Protein AF-A0A952KU11-F1 (afdb_monomer)

pLDDT: mean 85.4, std 16.6, range [37.94, 98.62]

Structure (mmCIF, N/CA/C/O backbone):
data_AF-A0A952KU11-F1
#
_entry.id   AF-A0A952KU11-F1
#
loop_
_atom_site.group_PDB
_atom_site.id
_atom_site.type_symbol
_atom_site.label_atom_id
_atom_site.label_alt_id
_atom_site.label_comp_id
_atom_site.label_asym_id
_atom_site.label_entity_id
_atom_site.label_seq_id
_atom_site.pdbx_PDB_ins_code
_atom_site.Cartn_x
_atom_site.Cartn_y
_atom_site.Cartn_z
_atom_site.occupancy
_atom_site.B_iso_or_equiv
_atom_site.auth_seq_id
_atom_site.auth_comp_id
_atom_site.auth_asym_id
_atom_site.auth_atom_id
_atom_site.pdbx_PDB_model_num
ATOM 1 N N . GLY A 1 1 ? -30.270 -14.946 10.497 1.00 37.94 1 GLY A N 1
ATOM 2 C CA . GLY A 1 1 ? -31.423 -14.056 10.308 1.00 37.94 1 GLY A CA 1
ATOM 3 C C . GLY A 1 1 ? -31.037 -13.090 9.226 1.00 37.94 1 GLY A C 1
ATOM 4 O O . GLY A 1 1 ? -30.104 -12.337 9.441 1.00 37.94 1 GLY A O 1
ATOM 5 N N . PHE A 1 2 ? -31.661 -13.219 8.061 1.00 46.12 2 PHE A N 1
ATOM 6 C CA . PHE A 1 2 ? -31.475 -12.347 6.906 1.00 46.12 2 PHE A CA 1
ATOM 7 C C . PHE A 1 2 ? -32.823 -11.654 6.686 1.00 46.12 2 PHE A C 1
ATOM 9 O O . PHE A 1 2 ? -33.835 -12.342 6.560 1.00 46.12 2 PHE A O 1
ATOM 16 N N . GLY A 1 3 ? -32.842 -10.327 6.740 1.00 54.78 3 GLY A N 1
ATOM 17 C CA . GLY A 1 3 ? -34.042 -9.484 6.721 1.00 54.78 3 GLY A CA 1
ATOM 18 C C . GLY A 1 3 ? -33.910 -8.426 7.817 1.00 54.78 3 GLY A C 1
ATOM 19 O O . GLY A 1 3 ? -33.682 -8.779 8.969 1.00 54.78 3 GLY A O 1
ATOM 20 N N . LEU A 1 4 ? -33.967 -7.127 7.539 1.00 50.59 4 LEU A N 1
ATOM 21 C CA . LEU A 1 4 ? -34.808 -6.423 6.576 1.00 50.59 4 LEU A CA 1
ATOM 22 C C . LEU A 1 4 ? -33.969 -5.357 5.853 1.00 50.59 4 LEU A C 1
ATOM 24 O O . LEU A 1 4 ? -33.405 -4.483 6.505 1.00 50.59 4 LEU A O 1
ATOM 28 N N . GLU A 1 5 ? -33.880 -5.431 4.529 1.00 56.53 5 GLU A N 1
ATOM 29 C CA . GLU A 1 5 ? -33.438 -4.298 3.716 1.00 56.53 5 GLU A CA 1
ATOM 30 C C . GLU A 1 5 ? -34.651 -3.384 3.515 1.00 56.53 5 GLU A C 1
ATOM 32 O O . GLU A 1 5 ? -35.704 -3.840 3.059 1.00 56.53 5 GLU A O 1
ATOM 37 N N . ASP A 1 6 ? -34.520 -2.109 3.885 1.00 56.09 6 ASP A N 1
ATOM 38 C CA . ASP A 1 6 ? -35.438 -1.059 3.446 1.00 56.09 6 ASP A CA 1
ATOM 39 C C . ASP A 1 6 ? -35.468 -1.074 1.912 1.00 56.09 6 ASP A C 1
ATOM 41 O O . ASP A 1 6 ? -34.488 -0.723 1.253 1.00 56.09 6 ASP A O 1
ATOM 45 N N . ALA A 1 7 ? -36.595 -1.501 1.339 1.00 56.53 7 ALA A N 1
ATOM 46 C CA . ALA A 1 7 ? -36.775 -1.720 -0.098 1.00 56.53 7 ALA A CA 1
ATOM 47 C C . ALA A 1 7 ? -36.676 -0.440 -0.961 1.00 56.53 7 ALA A C 1
ATOM 49 O O . ALA A 1 7 ? -36.752 -0.528 -2.185 1.00 56.53 7 ALA A O 1
ATOM 50 N N . ASP A 1 8 ? -36.486 0.725 -0.334 1.00 59.31 8 ASP A N 1
ATOM 51 C CA . ASP A 1 8 ? -36.436 2.044 -0.975 1.00 59.31 8 ASP A CA 1
ATOM 52 C C . ASP A 1 8 ? -35.029 2.662 -1.049 1.00 59.31 8 ASP A C 1
ATOM 54 O O . ASP A 1 8 ? -34.862 3.740 -1.628 1.00 59.31 8 ASP A O 1
ATOM 58 N N . LEU A 1 9 ? -33.989 2.006 -0.518 1.00 59.34 9 LEU A N 1
ATOM 59 C CA . LEU A 1 9 ? -32.614 2.456 -0.743 1.00 59.34 9 LEU A CA 1
ATOM 60 C C . LEU A 1 9 ? -32.079 1.818 -2.033 1.00 59.34 9 LEU A C 1
ATOM 62 O O . LEU A 1 9 ? -31.973 0.592 -2.104 1.00 59.34 9 LEU A O 1
ATOM 66 N N . PRO A 1 10 ? -31.715 2.604 -3.067 1.00 55.88 10 PRO A N 1
ATOM 67 C CA . PRO A 1 10 ? -31.067 2.035 -4.237 1.00 55.88 10 PRO A CA 1
ATOM 68 C C . PRO A 1 10 ? -29.807 1.311 -3.767 1.00 55.88 10 PRO A C 1
ATOM 70 O O . PRO A 1 10 ? -28.978 1.920 -3.090 1.00 55.88 10 PRO A O 1
ATOM 73 N N . LEU A 1 11 ? -29.673 0.024 -4.111 1.00 61.06 11 LEU A N 1
ATOM 74 C CA . LEU A 1 11 ? -28.468 -0.759 -3.843 1.00 61.06 11 LEU A CA 1
ATOM 75 C C . LEU A 1 11 ? -27.281 0.000 -4.439 1.00 61.06 11 LEU A C 1
ATOM 77 O O . LEU A 1 11 ? -27.049 -0.021 -5.651 1.00 61.06 11 LEU A O 1
ATOM 81 N N . ALA A 1 12 ? -26.564 0.740 -3.595 1.00 69.62 12 ALA A N 1
ATOM 82 C CA . ALA A 1 12 ? -25.390 1.468 -4.022 1.00 69.62 12 ALA A CA 1
ATOM 83 C C . ALA A 1 12 ? -24.403 0.431 -4.562 1.00 69.62 12 ALA A C 1
ATOM 85 O O . ALA A 1 12 ? -24.140 -0.578 -3.906 1.00 69.62 12 ALA A O 1
ATOM 86 N N . ARG A 1 13 ? -23.858 0.677 -5.759 1.00 77.50 13 ARG A N 1
ATOM 87 C CA . ARG A 1 13 ? -22.928 -0.235 -6.451 1.00 77.50 13 ARG A CA 1
ATOM 88 C C . ARG A 1 13 ? -21.779 -0.713 -5.555 1.00 77.50 13 ARG A C 1
ATOM 90 O O . ARG A 1 13 ? -21.265 -1.809 -5.749 1.00 77.50 13 ARG A O 1
ATOM 97 N N . ASP A 1 14 ? -21.433 0.099 -4.562 1.00 85.44 14 ASP A N 1
ATOM 98 C CA . ASP A 1 14 ? -20.274 -0.099 -3.709 1.00 85.44 14 ASP A CA 1
ATOM 99 C C . ASP A 1 14 ? -20.655 -0.533 -2.279 1.00 85.44 14 ASP A C 1
ATOM 101 O O . ASP A 1 14 ? -19.782 -0.593 -1.416 1.00 85.44 14 ASP A O 1
ATOM 105 N N . ARG A 1 15 ? -21.931 -0.870 -2.005 1.00 88.06 15 ARG A N 1
ATOM 106 C CA . ARG A 1 15 ? -22.407 -1.219 -0.651 1.00 88.06 15 ARG A CA 1
ATOM 107 C C . ARG A 1 15 ? -21.618 -2.373 -0.031 1.00 88.06 15 ARG A C 1
ATOM 109 O O . ARG A 1 15 ? -21.139 -2.242 1.085 1.00 88.06 15 ARG A O 1
ATOM 116 N N . MET A 1 16 ? -21.399 -3.445 -0.792 1.00 90.00 16 MET A N 1
ATOM 117 C CA . MET A 1 16 ? -20.629 -4.608 -0.335 1.00 90.00 16 MET A CA 1
ATOM 118 C C . MET A 1 16 ? -19.171 -4.254 0.008 1.00 90.00 16 MET A C 1
ATOM 120 O O . MET A 1 16 ? -18.580 -4.850 0.904 1.00 90.00 16 MET A O 1
ATOM 124 N N . THR A 1 17 ? -18.587 -3.270 -0.681 1.00 90.00 17 THR A N 1
ATOM 125 C CA . THR A 1 17 ? -17.243 -2.767 -0.368 1.00 90.00 17 THR A CA 1
ATOM 126 C C . THR A 1 17 ? -17.246 -1.971 0.933 1.00 90.00 17 THR A C 1
ATOM 128 O O . THR A 1 17 ? -16.333 -2.130 1.735 1.00 90.00 17 THR A O 1
ATOM 131 N N . LEU A 1 18 ? -18.263 -1.132 1.155 1.00 90.62 18 LEU A N 1
ATOM 132 C CA . LEU A 1 18 ? -18.401 -0.361 2.392 1.00 90.62 18 LEU A CA 1
ATOM 133 C C . LEU A 1 18 ? -18.590 -1.280 3.602 1.00 90.62 18 LEU A C 1
ATOM 135 O O . LEU A 1 18 ? -17.866 -1.129 4.578 1.00 90.62 18 LEU A O 1
ATOM 139 N N . ASP A 1 19 ? -19.452 -2.294 3.490 1.00 90.31 19 ASP A N 1
ATOM 140 C CA . ASP A 1 19 ? -19.642 -3.294 4.549 1.00 90.31 19 ASP A CA 1
ATOM 141 C C . ASP A 1 19 ? -18.325 -4.034 4.864 1.00 90.31 19 ASP A C 1
ATOM 143 O O . ASP A 1 19 ? -18.003 -4.290 6.024 1.00 90.31 19 ASP A O 1
ATOM 147 N N . ALA A 1 20 ? -17.520 -4.346 3.840 1.00 92.69 20 ALA A N 1
ATOM 148 C CA . ALA A 1 20 ? -16.208 -4.962 4.032 1.00 92.69 20 ALA A CA 1
ATOM 149 C C . ALA A 1 20 ? -15.199 -4.026 4.722 1.00 92.69 20 ALA A C 1
ATOM 151 O O . ALA A 1 20 ? -14.381 -4.500 5.507 1.00 92.69 20 ALA A O 1
ATOM 152 N N . LEU A 1 21 ? -15.243 -2.718 4.443 1.00 93.06 21 LEU A N 1
ATOM 153 C CA . LEU A 1 21 ? -14.398 -1.722 5.112 1.00 93.06 21 LEU A CA 1
ATOM 154 C C . LEU A 1 21 ? -14.806 -1.520 6.577 1.00 93.06 21 LEU A C 1
ATOM 156 O O . LEU A 1 21 ? -13.932 -1.412 7.433 1.00 93.06 21 LEU A O 1
ATOM 160 N N . GLU A 1 22 ? -16.109 -1.508 6.866 1.00 89.06 22 GLU A N 1
ATOM 161 C CA . GLU A 1 22 ? -16.644 -1.412 8.231 1.00 89.06 22 GLU A CA 1
ATOM 162 C C . GLU A 1 22 ? -16.282 -2.641 9.080 1.00 89.06 22 GLU A C 1
ATOM 164 O O . GLU A 1 22 ? -16.003 -2.510 10.270 1.00 89.06 22 GLU A 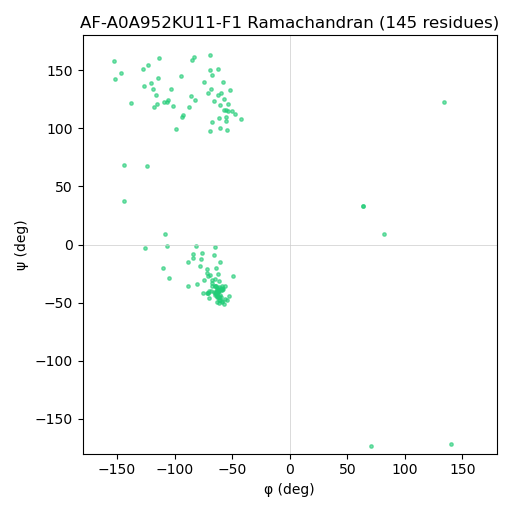O 1
ATOM 169 N N . ALA A 1 23 ? -16.253 -3.832 8.474 1.00 92.00 23 ALA A N 1
ATOM 170 C CA . ALA A 1 23 ? -15.920 -5.080 9.160 1.00 92.00 23 ALA A CA 1
ATOM 171 C C . ALA A 1 23 ? -14.409 -5.361 9.277 1.00 92.00 23 ALA A C 1
ATOM 173 O O . ALA A 1 23 ? -14.027 -6.343 9.913 1.00 92.00 23 ALA A O 1
ATOM 174 N N . ALA A 1 24 ? -13.550 -4.566 8.632 1.00 95.00 24 ALA A N 1
ATOM 175 C CA . ALA A 1 24 ? -12.112 -4.815 8.602 1.00 95.00 24 ALA A CA 1
ATOM 176 C C . ALA A 1 24 ? -11.435 -4.471 9.939 1.00 95.00 24 ALA A C 1
ATOM 178 O O . ALA A 1 24 ? -11.704 -3.428 10.528 1.00 95.00 24 ALA A O 1
ATOM 179 N N . ASP A 1 25 ? -10.483 -5.304 10.369 1.00 93.69 25 ASP A N 1
ATOM 180 C CA . ASP A 1 25 ? -9.628 -5.009 11.530 1.00 93.69 25 ASP A CA 1
ATOM 181 C C . ASP A 1 25 ? -8.560 -3.940 11.214 1.00 93.69 25 ASP A C 1
ATOM 183 O O . ASP A 1 25 ? -8.135 -3.184 12.085 1.00 93.69 25 ASP A O 1
ATOM 187 N N . GLU A 1 26 ? -8.107 -3.885 9.959 1.00 94.44 26 GLU A N 1
ATOM 188 C CA . GLU A 1 26 ? -7.155 -2.903 9.430 1.00 94.44 26 GLU A CA 1
ATOM 189 C C . GLU A 1 26 ? -7.416 -2.716 7.927 1.00 94.44 26 GLU A C 1
ATOM 191 O O . GLU A 1 26 ? -7.691 -3.678 7.203 1.00 94.44 26 GLU A O 1
ATOM 196 N N . VAL A 1 27 ? -7.294 -1.484 7.430 1.00 96.00 27 VAL A N 1
ATOM 197 C CA . VAL A 1 27 ? -7.417 -1.153 6.004 1.00 96.00 27 VAL A CA 1
ATOM 198 C C . VAL A 1 27 ? -6.053 -0.775 5.436 1.00 96.00 27 VAL A C 1
ATOM 200 O O . VAL A 1 27 ? -5.415 0.182 5.874 1.00 96.00 27 VAL A O 1
ATOM 203 N N . VAL A 1 28 ? -5.624 -1.489 4.393 1.00 96.81 28 VAL A N 1
ATOM 204 C CA . VAL A 1 28 ? -4.413 -1.143 3.638 1.00 96.81 28 VAL A CA 1
ATOM 205 C C . VAL A 1 28 ? -4.775 -0.285 2.431 1.00 96.81 28 VAL A C 1
ATOM 207 O O . VAL A 1 28 ? -5.337 -0.765 1.447 1.00 96.81 28 VAL A O 1
ATOM 210 N N . VAL A 1 29 ? -4.410 0.992 2.482 1.00 97.50 29 VAL A N 1
ATOM 211 C CA . VAL A 1 29 ? -4.644 1.954 1.404 1.00 97.50 29 VAL A CA 1
ATOM 212 C C . VAL A 1 29 ? -3.429 1.997 0.490 1.00 97.50 29 VAL A C 1
ATOM 214 O O . VAL A 1 29 ? -2.357 2.468 0.871 1.00 97.50 29 VAL A O 1
ATOM 217 N N . VAL A 1 30 ? -3.591 1.517 -0.741 1.00 98.12 30 VAL A N 1
ATOM 218 C CA . VAL A 1 30 ? -2.498 1.447 -1.717 1.00 98.12 30 VAL A CA 1
ATOM 219 C C . VAL A 1 30 ? -2.600 2.597 -2.714 1.00 98.12 30 VAL A C 1
ATOM 221 O O . VAL A 1 30 ? -3.565 2.703 -3.471 1.00 98.12 30 VAL A O 1
ATOM 224 N N . GLY A 1 31 ? -1.576 3.445 -2.750 1.00 97.94 31 GLY A N 1
ATOM 225 C CA . GLY A 1 31 ? -1.400 4.496 -3.748 1.00 97.94 31 GLY A CA 1
ATOM 226 C C . GLY A 1 31 ? -0.195 4.226 -4.641 1.00 97.94 31 GLY A C 1
ATOM 227 O O . GLY A 1 31 ? 0.699 3.465 -4.289 1.00 97.94 31 GLY A O 1
ATOM 228 N N . SER A 1 32 ? -0.148 4.866 -5.807 1.00 96.94 32 SER A N 1
ATOM 229 C CA . SER A 1 32 ? 1.076 4.922 -6.614 1.00 96.94 32 SER A CA 1
ATOM 230 C C . SER A 1 32 ? 1.848 6.199 -6.294 1.00 96.94 32 SER A C 1
ATOM 232 O O . SER A 1 32 ? 1.229 7.241 -6.087 1.00 96.94 32 SER A O 1
ATOM 234 N N . ALA A 1 33 ? 3.180 6.129 -6.317 1.00 96.50 33 ALA A N 1
ATOM 235 C CA . ALA A 1 33 ? 4.067 7.274 -6.111 1.00 96.50 33 ALA A CA 1
ATOM 236 C C . ALA A 1 33 ? 3.984 8.356 -7.214 1.00 96.50 33 ALA A C 1
ATOM 238 O O . ALA A 1 33 ? 4.555 9.432 -7.067 1.00 96.50 33 ALA A O 1
ATOM 239 N N . GLU A 1 34 ? 3.277 8.100 -8.321 1.00 95.12 34 GLU A N 1
ATOM 240 C CA . GLU A 1 34 ? 3.029 9.106 -9.360 1.00 95.12 34 GLU A CA 1
ATOM 241 C C . GLU A 1 34 ? 2.213 10.292 -8.833 1.0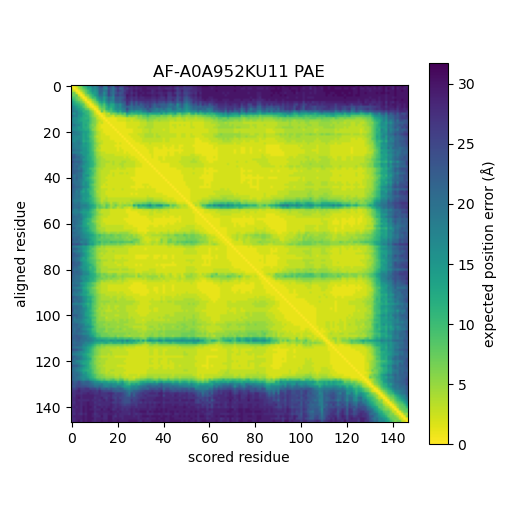0 95.12 34 GLU A C 1
ATOM 243 O O . GLU A 1 34 ? 1.309 10.080 -8.023 1.00 95.12 34 GLU A O 1
ATOM 248 N N . PRO A 1 35 ? 2.364 11.510 -9.385 1.00 93.44 35 PRO A N 1
ATOM 249 C CA . PRO A 1 35 ? 1.586 12.674 -8.951 1.00 93.44 35 PRO A CA 1
ATOM 250 C C . PRO A 1 35 ? 0.067 12.436 -8.942 1.00 93.44 35 PRO A C 1
ATOM 252 O O . PRO A 1 35 ? -0.625 12.745 -7.974 1.00 93.44 35 PRO A O 1
ATOM 255 N N . SER A 1 36 ? -0.466 11.810 -9.998 1.00 95.25 36 SER A N 1
ATOM 256 C CA . SER A 1 36 ? -1.893 11.464 -10.058 1.00 95.25 36 SER A CA 1
ATOM 257 C C . SER A 1 36 ? -2.280 10.330 -9.101 1.00 95.25 36 SER A C 1
ATOM 259 O O . SER A 1 36 ? -3.428 10.264 -8.661 1.00 95.25 36 SER A O 1
ATOM 261 N N . GLY A 1 37 ? -1.336 9.442 -8.775 1.00 96.69 37 GLY A N 1
ATOM 262 C CA . GLY A 1 37 ? -1.495 8.378 -7.789 1.00 96.69 37 GLY A CA 1
ATOM 263 C C . GLY A 1 37 ? -1.576 8.936 -6.373 1.00 96.69 37 GLY A C 1
ATOM 264 O O . GLY A 1 37 ? -2.516 8.609 -5.656 1.00 96.69 37 GLY A O 1
ATOM 265 N N . LEU A 1 38 ? -0.681 9.858 -6.018 1.00 96.56 38 LEU A N 1
ATOM 266 C CA . LEU A 1 38 ? -0.681 10.554 -4.731 1.00 96.56 38 LEU A CA 1
ATOM 267 C C . LEU A 1 38 ? -1.923 11.439 -4.560 1.00 96.56 38 LEU A C 1
ATOM 269 O O . LEU A 1 38 ? -2.567 11.398 -3.516 1.00 96.56 38 LEU A O 1
ATOM 273 N N . ALA A 1 39 ? -2.346 12.159 -5.604 1.00 96.38 39 ALA A N 1
ATOM 274 C CA . ALA A 1 39 ? -3.585 12.943 -5.564 1.00 96.38 39 ALA A CA 1
ATOM 275 C C . ALA A 1 39 ? -4.849 12.070 -5.420 1.00 96.38 39 ALA A C 1
ATOM 277 O O . ALA A 1 39 ? -5.869 12.512 -4.886 1.00 96.38 39 ALA A O 1
ATOM 278 N N . ARG A 1 40 ? -4.826 10.831 -5.931 1.00 97.69 40 ARG A N 1
ATOM 279 C CA . ARG A 1 40 ? -5.899 9.849 -5.699 1.00 97.69 40 ARG A CA 1
ATOM 280 C C . ARG A 1 40 ? -5.826 9.267 -4.292 1.00 97.69 40 ARG A C 1
ATOM 282 O O . ARG A 1 40 ? -6.866 9.168 -3.656 1.00 97.69 40 ARG A O 1
ATOM 289 N N . LEU A 1 41 ? -4.627 8.949 -3.812 1.00 97.94 41 LEU A N 1
ATOM 290 C CA . LEU A 1 41 ? -4.390 8.455 -2.460 1.00 97.94 41 LEU A CA 1
ATOM 291 C C . LEU A 1 41 ? -4.909 9.448 -1.416 1.00 97.94 41 LEU A C 1
ATOM 293 O O . LEU A 1 41 ? -5.715 9.064 -0.582 1.00 97.94 41 LEU A O 1
ATOM 297 N N . ALA A 1 42 ? -4.537 10.726 -1.519 1.00 96.25 42 ALA A N 1
ATOM 298 C CA . ALA A 1 42 ? -5.001 11.775 -0.612 1.00 96.25 42 ALA A CA 1
ATOM 299 C C . ALA A 1 42 ? -6.535 11.839 -0.531 1.00 96.25 42 ALA A C 1
ATOM 301 O O . ALA A 1 42 ? -7.110 11.834 0.553 1.00 96.25 42 ALA A O 1
ATOM 302 N N . ARG A 1 43 ? -7.216 11.823 -1.685 1.00 95.94 43 ARG A N 1
ATOM 303 C CA . ARG A 1 43 ? -8.686 11.804 -1.732 1.00 95.94 43 ARG A CA 1
ATOM 304 C C . ARG A 1 43 ? -9.273 10.529 -1.132 1.00 95.94 43 ARG A C 1
ATOM 306 O O . ARG A 1 43 ? -10.237 10.616 -0.383 1.00 95.94 43 ARG A O 1
ATOM 313 N N . GLY A 1 44 ? -8.683 9.374 -1.434 1.00 95.19 44 GLY A N 1
ATOM 314 C CA . GLY A 1 44 ? -9.102 8.090 -0.877 1.00 95.19 44 GLY A CA 1
ATOM 315 C C . GLY A 1 44 ? -8.954 8.034 0.644 1.00 95.19 44 GLY A C 1
ATOM 316 O O . GLY A 1 44 ? -9.830 7.502 1.308 1.00 95.19 44 GLY A O 1
ATOM 317 N N . LEU A 1 45 ? -7.905 8.642 1.207 1.00 95.50 45 LEU A N 1
ATOM 318 C CA . LEU A 1 45 ? -7.715 8.742 2.659 1.00 95.50 45 LEU A CA 1
ATOM 319 C C . LEU A 1 45 ? -8.791 9.608 3.320 1.00 95.50 45 LEU A C 1
ATOM 321 O O . LEU A 1 45 ? -9.308 9.238 4.369 1.00 95.50 45 LEU A O 1
ATOM 325 N N . VAL A 1 46 ? -9.174 10.725 2.692 1.00 94.56 46 VAL A N 1
ATOM 326 C CA . VAL A 1 46 ? -10.294 11.548 3.176 1.00 94.56 46 VAL A CA 1
ATOM 327 C C . VAL A 1 46 ? -11.589 10.737 3.164 1.00 94.56 46 VAL A C 1
ATOM 329 O O . VAL A 1 46 ? -12.245 10.650 4.195 1.00 94.56 46 VAL A O 1
ATOM 332 N N . GLN A 1 47 ? -11.894 10.082 2.040 1.00 92.31 47 GLN A N 1
ATOM 333 C CA . GLN A 1 47 ? -13.093 9.253 1.889 1.00 92.31 47 GLN A CA 1
ATOM 334 C C . GLN A 1 47 ? -13.122 8.081 2.871 1.00 92.31 47 GLN A C 1
ATOM 336 O O . GLN A 1 47 ? -14.174 7.778 3.422 1.00 92.31 47 GLN A O 1
ATOM 341 N N . LEU A 1 48 ? -11.977 7.438 3.120 1.00 92.56 48 LEU A N 1
ATOM 342 C CA . LEU A 1 48 ? -11.882 6.329 4.063 1.00 92.56 48 LEU A CA 1
ATOM 343 C C . LEU A 1 48 ? -12.256 6.769 5.478 1.00 92.56 48 LEU A C 1
ATOM 345 O O . LEU A 1 48 ? -12.940 6.028 6.172 1.00 92.56 48 LEU A O 1
ATOM 349 N N . ARG A 1 49 ? -11.861 7.974 5.903 1.00 90.50 49 ARG A N 1
ATOM 350 C CA . ARG A 1 49 ? -12.265 8.494 7.219 1.00 90.50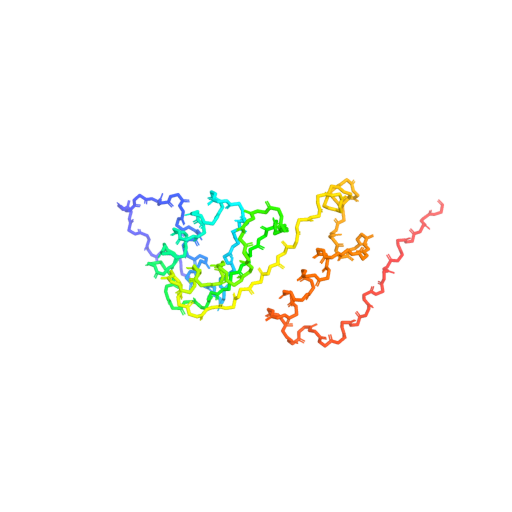 49 ARG A CA 1
ATOM 351 C C . ARG A 1 49 ? -13.769 8.719 7.314 1.00 90.50 49 ARG A C 1
ATOM 353 O O . ARG A 1 49 ? -14.332 8.482 8.377 1.00 90.50 49 ARG A O 1
ATOM 360 N N . ASP A 1 50 ? -14.402 9.147 6.224 1.00 89.81 50 ASP A N 1
ATOM 361 C CA . ASP A 1 50 ? -15.846 9.394 6.195 1.00 89.81 50 ASP A CA 1
ATOM 362 C C . ASP A 1 50 ? -16.656 8.091 6.330 1.00 89.81 50 ASP A C 1
ATOM 364 O O . ASP A 1 50 ? -17.751 8.115 6.886 1.00 89.81 50 ASP A O 1
ATOM 368 N N . VAL A 1 51 ? -16.122 6.958 5.849 1.00 88.88 51 VAL A N 1
ATOM 369 C CA . VAL A 1 51 ? -16.835 5.662 5.829 1.00 88.88 51 VAL A CA 1
ATOM 370 C C . VAL A 1 51 ? -16.363 4.658 6.886 1.00 88.88 51 VAL A C 1
ATOM 372 O O . VAL A 1 51 ? -17.146 3.829 7.326 1.00 88.88 51 VAL A O 1
ATOM 375 N N . ALA A 1 52 ? -15.098 4.717 7.303 1.00 85.88 52 ALA A N 1
ATOM 376 C CA . ALA A 1 52 ? -14.463 3.750 8.200 1.00 85.88 52 ALA A CA 1
ATOM 377 C C . ALA A 1 52 ? -13.465 4.432 9.156 1.00 85.88 52 ALA A C 1
ATOM 379 O O . ALA A 1 52 ? -12.400 3.898 9.456 1.00 85.88 52 ALA A O 1
ATOM 380 N N . GLY A 1 53 ? -13.787 5.638 9.642 1.00 79.19 53 GLY A N 1
ATOM 381 C CA . GLY A 1 53 ? -12.875 6.459 10.454 1.00 79.19 53 GLY A CA 1
ATOM 382 C C . GLY A 1 53 ? -12.408 5.847 11.781 1.00 79.19 53 GLY A C 1
ATOM 383 O O . GLY A 1 53 ? -11.444 6.342 12.360 1.00 79.19 53 GLY A O 1
ATOM 384 N N . GLY A 1 54 ? -13.057 4.783 12.264 1.00 84.88 54 GLY A N 1
ATOM 385 C CA . GLY A 1 54 ? -12.619 4.021 13.439 1.00 84.88 54 GLY A CA 1
ATOM 386 C C . GLY A 1 54 ? -11.640 2.884 13.131 1.00 84.88 54 GLY A C 1
ATOM 387 O O . GLY A 1 54 ? -11.004 2.374 14.053 1.00 84.88 54 GLY A O 1
ATOM 388 N N . THR A 1 55 ? -11.505 2.487 11.865 1.00 93.00 55 THR A N 1
ATOM 389 C CA . THR A 1 55 ? -10.688 1.341 11.467 1.00 93.00 55 THR A CA 1
ATOM 390 C C . THR A 1 55 ? -9.231 1.769 11.266 1.00 93.00 55 THR A C 1
ATOM 392 O O . THR A 1 55 ? -8.971 2.710 10.510 1.00 93.00 55 THR A O 1
ATOM 395 N N . PRO A 1 56 ? -8.254 1.097 11.906 1.00 93.12 56 PRO A N 1
ATOM 396 C CA . PRO A 1 56 ? -6.838 1.363 11.690 1.00 93.12 56 PRO A CA 1
ATOM 397 C C . PRO A 1 56 ? -6.470 1.328 10.205 1.00 93.12 56 PRO A C 1
ATOM 399 O O . PRO A 1 56 ? -6.829 0.396 9.487 1.00 93.12 56 PRO A O 1
ATOM 402 N N . ALA A 1 57 ? -5.728 2.333 9.746 1.00 94.88 57 ALA A N 1
ATOM 403 C CA . ALA A 1 57 ? -5.282 2.420 8.364 1.00 94.88 57 ALA A CA 1
ATOM 404 C C . ALA A 1 57 ? -3.759 2.315 8.262 1.00 94.88 57 ALA A C 1
ATOM 406 O O . ALA A 1 57 ? -3.014 2.874 9.069 1.00 94.88 57 ALA A O 1
ATOM 407 N N . ARG A 1 58 ? -3.304 1.655 7.198 1.00 96.62 58 ARG A N 1
ATOM 408 C CA . ARG A 1 58 ? -1.904 1.595 6.778 1.00 96.62 58 ARG A CA 1
ATOM 409 C C . ARG A 1 58 ? -1.793 2.007 5.330 1.00 96.62 58 ARG A C 1
ATOM 411 O O . ARG A 1 58 ? -2.563 1.552 4.489 1.00 96.62 58 ARG A O 1
ATOM 418 N N . VAL A 1 59 ? -0.804 2.830 5.019 1.00 98.25 59 VAL A N 1
ATOM 419 C CA . VAL A 1 59 ? -0.597 3.320 3.659 1.00 98.25 59 VAL A CA 1
ATOM 420 C C . VAL A 1 59 ? 0.556 2.579 3.002 1.00 98.25 59 VAL A C 1
ATOM 422 O O . VAL A 1 59 ? 1.631 2.427 3.578 1.00 98.25 59 VAL A O 1
ATOM 425 N N . VAL A 1 60 ? 0.341 2.142 1.765 1.00 98.62 60 VAL A N 1
ATOM 426 C CA . VAL A 1 60 ? 1.378 1.569 0.907 1.00 98.62 60 VAL A CA 1
ATOM 427 C C . VAL A 1 60 ? 1.529 2.450 -0.321 1.00 98.62 60 VAL A C 1
ATOM 429 O O . VAL A 1 60 ? 0.604 2.605 -1.117 1.00 98.62 60 VAL A O 1
ATOM 432 N N . VAL A 1 61 ? 2.717 3.011 -0.499 1.00 98.31 61 VAL A N 1
ATOM 433 C CA . VAL A 1 61 ? 3.081 3.803 -1.668 1.00 98.31 61 VAL A CA 1
ATOM 434 C C . VAL A 1 61 ? 3.866 2.903 -2.609 1.00 98.31 61 VAL A C 1
ATOM 436 O O . VAL A 1 61 ? 5.053 2.634 -2.427 1.00 98.31 61 VAL A O 1
ATOM 439 N N . ASN A 1 62 ? 3.164 2.391 -3.609 1.00 98.00 62 ASN A N 1
ATOM 440 C CA . ASN A 1 62 ? 3.698 1.473 -4.594 1.00 98.00 62 ASN A CA 1
ATOM 441 C C . ASN A 1 62 ? 4.383 2.216 -5.747 1.00 98.00 62 ASN A C 1
ATOM 443 O O . ASN A 1 62 ? 4.054 3.371 -6.044 1.00 98.00 62 ASN A O 1
ATOM 447 N N . ARG A 1 63 ? 5.267 1.513 -6.463 1.00 96.62 63 ARG A N 1
ATOM 448 C CA . ARG A 1 63 ? 5.967 2.020 -7.654 1.00 96.62 63 ARG A CA 1
ATOM 449 C C . ARG A 1 63 ? 6.884 3.208 -7.358 1.00 96.62 63 ARG A C 1
ATOM 451 O O . ARG A 1 63 ? 7.043 4.113 -8.180 1.00 96.62 63 ARG A O 1
ATOM 458 N N . MET A 1 64 ? 7.479 3.221 -6.166 1.00 97.06 64 MET A N 1
ATOM 459 C CA . MET A 1 64 ? 8.399 4.275 -5.759 1.00 97.06 64 MET A CA 1
ATOM 460 C C . MET A 1 64 ? 9.692 4.200 -6.576 1.00 97.06 64 MET A C 1
ATOM 462 O O . MET A 1 64 ? 10.281 3.132 -6.756 1.00 97.06 64 MET A O 1
ATOM 466 N N . ARG A 1 65 ? 10.147 5.350 -7.073 1.00 94.44 65 ARG A N 1
ATOM 467 C CA . ARG A 1 65 ? 11.413 5.484 -7.801 1.00 94.44 65 ARG A CA 1
ATOM 468 C C . ARG A 1 65 ? 12.037 6.845 -7.525 1.00 94.44 65 ARG A C 1
ATOM 470 O O . ARG A 1 65 ? 11.333 7.840 -7.379 1.00 94.44 65 ARG A O 1
ATOM 477 N N . SER A 1 66 ? 13.364 6.897 -7.521 1.00 90.62 66 SER A N 1
ATOM 478 C CA . SER A 1 66 ? 14.131 8.117 -7.228 1.00 90.62 66 SER A CA 1
ATOM 479 C C . SER A 1 66 ? 13.921 9.245 -8.246 1.00 90.62 66 SER A C 1
ATOM 481 O O . SER A 1 66 ? 14.164 10.406 -7.938 1.00 90.62 66 SER A O 1
ATOM 483 N N . THR A 1 67 ? 13.450 8.927 -9.453 1.00 93.31 67 THR A N 1
ATOM 484 C CA . THR A 1 67 ? 13.267 9.890 -10.549 1.00 93.31 67 THR A CA 1
ATOM 485 C C . THR A 1 67 ? 11.974 10.705 -10.467 1.00 93.31 67 THR A C 1
ATOM 487 O O . THR A 1 67 ? 11.740 11.547 -11.327 1.00 93.31 67 THR A O 1
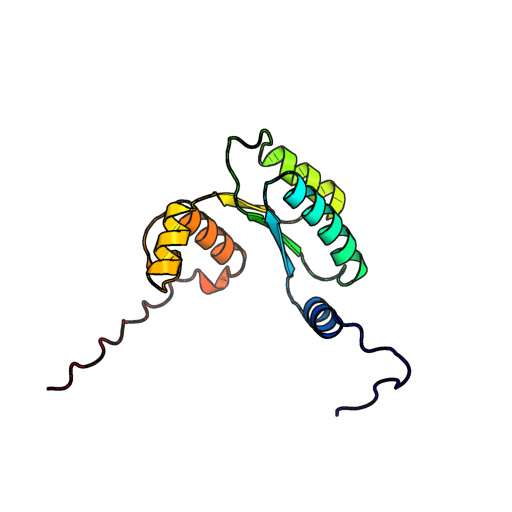ATOM 490 N N . LEU A 1 68 ? 11.122 10.471 -9.462 1.00 92.19 68 LEU A N 1
ATOM 491 C CA . LEU A 1 68 ? 9.830 11.154 -9.318 1.00 92.19 68 LEU A CA 1
ATOM 492 C C . LEU A 1 68 ? 9.929 12.583 -8.769 1.00 92.19 68 LEU A C 1
ATOM 494 O O . LEU A 1 68 ? 8.981 13.345 -8.927 1.00 92.19 68 LEU A O 1
ATOM 498 N N . GLY A 1 69 ? 11.049 12.951 -8.141 1.00 90.19 69 GLY A N 1
ATOM 499 C CA . GLY A 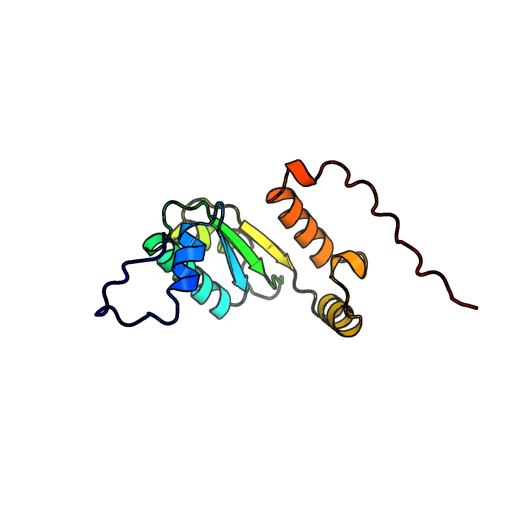1 69 ? 11.255 14.296 -7.589 1.00 90.19 69 GLY A CA 1
ATOM 500 C C . GLY A 1 69 ? 10.632 14.541 -6.210 1.00 90.19 69 GLY A C 1
ATOM 501 O O . GLY A 1 69 ? 10.651 15.674 -5.748 1.00 90.19 69 GLY A O 1
ATOM 502 N N . TRP A 1 70 ? 10.121 13.499 -5.549 1.00 92.56 70 TRP A N 1
ATOM 503 C CA . TRP A 1 70 ? 9.622 13.546 -4.170 1.00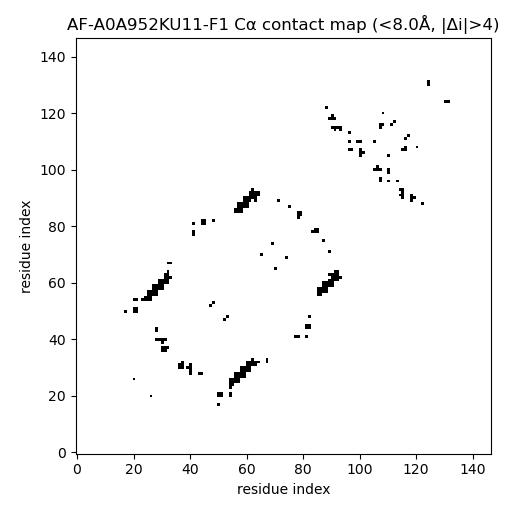 92.56 70 TRP A CA 1
ATOM 504 C C . TRP A 1 70 ? 10.417 12.552 -3.328 1.00 92.56 70 TRP A C 1
ATOM 506 O O . TRP A 1 70 ? 10.708 11.441 -3.785 1.00 92.56 70 TRP A O 1
ATOM 516 N N . SER A 1 71 ? 10.772 12.939 -2.107 1.00 95.19 71 SER A N 1
ATOM 517 C CA . SER A 1 71 ? 11.364 12.035 -1.124 1.00 95.19 71 SER A CA 1
ATOM 518 C C . SER A 1 71 ? 10.280 11.249 -0.379 1.00 95.19 71 SER A C 1
ATOM 520 O O . SER A 1 71 ? 9.120 11.656 -0.324 1.00 95.19 71 SER A O 1
ATOM 522 N N . GLU A 1 72 ? 10.656 10.134 0.254 1.00 96.31 72 GLU A N 1
ATOM 523 C CA . GLU A 1 72 ? 9.745 9.398 1.145 1.00 96.31 72 GLU A CA 1
ATOM 524 C C . GLU A 1 72 ? 9.192 10.300 2.259 1.00 96.31 72 GLU A C 1
ATOM 526 O O . GLU A 1 72 ? 8.019 10.204 2.604 1.00 96.31 72 GLU A O 1
ATOM 531 N N . ARG A 1 73 ? 10.003 11.243 2.760 1.00 96.50 73 ARG A N 1
ATOM 532 C CA . ARG A 1 73 ? 9.586 12.211 3.786 1.00 96.50 73 ARG A CA 1
ATOM 533 C C . ARG A 1 73 ? 8.493 13.153 3.290 1.00 96.50 73 ARG A C 1
ATOM 535 O O . ARG A 1 73 ? 7.548 13.402 4.031 1.00 96.50 73 ARG A O 1
ATOM 542 N N . ASP A 1 74 ? 8.596 13.632 2.051 1.00 96.06 74 ASP A N 1
ATOM 543 C CA . ASP A 1 74 ? 7.573 14.506 1.459 1.00 96.06 74 ASP A CA 1
ATOM 544 C C . ASP A 1 74 ? 6.230 13.773 1.356 1.00 96.06 74 ASP A C 1
ATOM 546 O O . ASP A 1 74 ? 5.173 14.335 1.644 1.00 96.06 74 ASP A O 1
ATOM 550 N N . ILE A 1 75 ? 6.271 12.489 0.989 1.00 96.88 75 ILE A N 1
ATOM 551 C CA . ILE A 1 75 ? 5.073 11.657 0.861 1.00 96.88 75 ILE A CA 1
ATOM 552 C C . ILE A 1 75 ? 4.484 11.325 2.236 1.00 96.88 75 ILE A C 1
ATOM 554 O O . ILE A 1 75 ? 3.267 11.401 2.390 1.00 96.88 75 ILE A O 1
ATOM 558 N N . VAL A 1 76 ? 5.313 11.009 3.238 1.00 97.81 76 VAL A N 1
ATOM 559 C CA . VAL A 1 76 ? 4.850 10.804 4.622 1.00 97.81 76 VAL A CA 1
ATOM 560 C C . VAL A 1 76 ? 4.157 12.059 5.146 1.00 97.81 76 VAL A C 1
ATOM 562 O O . VAL A 1 76 ? 3.021 11.961 5.593 1.00 97.81 76 VAL A O 1
ATOM 565 N N . GLY A 1 77 ? 4.770 13.240 5.005 1.00 97.38 77 GLY A N 1
ATOM 566 C CA . GLY A 1 77 ? 4.158 14.495 5.455 1.00 97.38 77 GLY A CA 1
ATOM 567 C C . GLY A 1 77 ? 2.836 14.807 4.744 1.00 97.38 77 GLY A C 1
ATOM 568 O O . GLY A 1 77 ? 1.888 15.288 5.365 1.00 97.38 77 GLY A O 1
ATOM 569 N N . MET A 1 78 ? 2.730 14.475 3.452 1.00 96.12 78 MET A N 1
ATOM 570 C CA . MET A 1 78 ? 1.463 14.564 2.723 1.00 96.12 78 MET A CA 1
ATOM 571 C C . MET A 1 78 ? 0.408 13.616 3.304 1.00 96.12 78 MET A C 1
ATOM 573 O O . MET A 1 78 ? -0.705 14.056 3.581 1.00 96.12 78 MET A O 1
ATOM 577 N N . VAL A 1 79 ? 0.748 12.340 3.517 1.00 97.00 79 VAL A N 1
ATOM 578 C CA . VAL A 1 79 ? -0.170 11.341 4.091 1.00 97.00 79 VAL A CA 1
ATOM 579 C C . VAL A 1 79 ? -0.635 11.764 5.483 1.00 97.00 79 VAL A C 1
ATOM 581 O O . VAL A 1 79 ? -1.836 11.734 5.748 1.00 97.00 79 VAL A O 1
ATOM 584 N N . GLU A 1 80 ? 0.281 12.222 6.336 1.00 95.88 80 GLU A N 1
ATOM 585 C CA . GLU A 1 80 ? -0.031 12.709 7.683 1.00 95.88 80 GLU A CA 1
ATOM 586 C C . GLU A 1 80 ? -1.041 13.862 7.659 1.00 95.88 80 GLU A C 1
ATOM 588 O O . GLU A 1 80 ? -1.968 13.887 8.470 1.00 95.88 80 GLU A O 1
ATOM 593 N N . GLY A 1 81 ? -0.941 14.764 6.677 1.00 94.62 81 GLY A N 1
ATOM 594 C CA . GLY A 1 81 ? -1.903 15.852 6.485 1.00 94.62 81 GLY A CA 1
ATOM 595 C C . GLY A 1 81 ? -3.338 15.395 6.177 1.00 94.62 81 GLY A C 1
ATOM 596 O O . GLY A 1 81 ? -4.285 16.120 6.486 1.00 94.62 81 GLY A O 1
ATOM 597 N N . TYR A 1 82 ? -3.527 14.197 5.608 1.00 92.44 82 TYR A N 1
ATOM 598 C CA . TYR A 1 82 ? -4.847 13.666 5.227 1.00 92.44 82 TYR A CA 1
ATOM 599 C C . TYR A 1 82 ? -5.341 12.492 6.070 1.00 92.44 82 TYR A C 1
ATOM 601 O O . TYR A 1 82 ? -6.538 12.235 6.068 1.00 92.44 82 TYR A O 1
ATOM 609 N N . ALA A 1 83 ? -4.480 11.765 6.771 1.00 89.06 83 ALA A N 1
ATOM 610 C CA . ALA A 1 83 ? -4.869 10.583 7.547 1.00 89.06 83 ALA A CA 1
ATOM 611 C C . ALA A 1 83 ? -4.440 10.657 9.019 1.00 89.06 83 ALA A C 1
ATOM 613 O O . ALA A 1 83 ? -4.787 9.770 9.793 1.00 89.06 83 ALA A O 1
ATOM 614 N N . GLY A 1 84 ? -3.724 11.712 9.420 1.00 88.50 84 GLY A N 1
ATOM 615 C CA . GLY A 1 84 ? -3.001 11.717 10.685 1.00 88.50 84 GLY A CA 1
ATOM 616 C C . GLY A 1 84 ? -1.794 10.768 10.647 1.00 88.50 84 GLY A C 1
ATOM 617 O O . GLY A 1 84 ? -1.457 10.228 9.589 1.00 88.50 84 GLY A O 1
ATOM 618 N N . PRO A 1 85 ? -1.112 10.566 11.785 1.00 92.00 85 PRO A N 1
ATOM 619 C CA . PRO A 1 85 ? 0.045 9.683 11.856 1.00 92.00 85 PRO A CA 1
ATOM 620 C C . PRO A 1 85 ? -0.383 8.224 11.647 1.00 92.00 85 PRO A C 1
ATOM 622 O O . PRO A 1 85 ? -0.948 7.594 12.539 1.00 92.00 85 PRO A O 1
ATOM 625 N N . VAL A 1 86 ? -0.093 7.688 10.461 1.00 94.62 86 VAL A N 1
ATOM 626 C CA . VAL A 1 86 ? -0.350 6.291 10.080 1.00 94.62 86 VAL A CA 1
ATOM 627 C C . VAL A 1 86 ? 0.925 5.645 9.531 1.00 94.62 86 VAL A C 1
ATOM 629 O O . VAL A 1 86 ? 1.758 6.343 8.948 1.00 94.62 86 VAL A O 1
ATOM 632 N N . PRO A 1 87 ? 1.117 4.319 9.671 1.00 96.31 87 PRO A N 1
ATOM 633 C CA . PRO A 1 87 ? 2.276 3.647 9.094 1.00 96.31 87 PRO A CA 1
ATOM 634 C C . PRO A 1 87 ? 2.282 3.758 7.563 1.00 96.31 87 PRO A C 1
ATOM 636 O O . PRO A 1 87 ? 1.301 3.397 6.908 1.00 96.31 87 PRO A O 1
ATOM 639 N N . VAL A 1 88 ? 3.405 4.201 6.992 1.00 97.88 88 VAL A N 1
ATOM 640 C CA . VAL A 1 88 ? 3.608 4.312 5.539 1.00 97.88 88 VAL A CA 1
ATOM 641 C C . VAL A 1 88 ? 4.718 3.364 5.095 1.00 97.88 88 VAL A C 1
ATOM 643 O O . VAL A 1 88 ? 5.814 3.380 5.651 1.00 97.88 88 VAL A O 1
ATOM 646 N N . HIS A 1 89 ? 4.436 2.547 4.081 1.00 98.19 89 HIS A N 1
ATOM 647 C CA . HIS A 1 89 ? 5.371 1.579 3.502 1.00 98.19 89 HIS A CA 1
ATOM 648 C C . HIS A 1 89 ? 5.627 1.909 2.039 1.00 98.19 89 HIS A C 1
ATOM 650 O O . HIS A 1 89 ? 4.685 2.138 1.282 1.00 98.19 89 HIS A O 1
ATOM 656 N N . PHE A 1 90 ? 6.889 1.893 1.621 1.00 98.00 90 PHE A N 1
ATOM 657 C CA . PHE A 1 90 ? 7.278 2.181 0.243 1.00 98.00 90 PHE A CA 1
ATOM 658 C C . PHE A 1 90 ? 7.664 0.893 -0.478 1.00 98.00 90 PHE A C 1
ATOM 660 O O . PHE A 1 90 ? 8.545 0.159 -0.029 1.00 98.00 90 PHE A O 1
ATOM 667 N N . LEU A 1 91 ? 7.014 0.624 -1.612 1.00 97.56 91 LEU A N 1
ATOM 668 C CA . LEU A 1 91 ? 7.378 -0.487 -2.488 1.00 97.56 91 LEU A CA 1
ATOM 669 C C . LEU A 1 91 ? 8.071 0.066 -3.739 1.00 97.56 91 LEU A C 1
ATOM 671 O O . LEU A 1 91 ? 7.480 0.898 -4.441 1.00 97.56 91 LEU A O 1
ATOM 675 N N . PRO A 1 92 ? 9.310 -0.367 -4.035 1.00 97.00 92 PRO A N 1
ATOM 676 C CA . PRO A 1 92 ? 10.046 0.132 -5.185 1.00 97.00 92 PRO A CA 1
ATOM 677 C C . PRO A 1 92 ? 9.421 -0.357 -6.495 1.00 97.00 92 PRO A C 1
ATOM 679 O O . PRO A 1 92 ? 8.864 -1.450 -6.574 1.00 97.00 92 PRO A O 1
ATOM 682 N N . GLU A 1 93 ? 9.554 0.434 -7.555 1.00 96.31 93 GLU A N 1
ATOM 683 C CA . GLU A 1 93 ? 9.259 -0.035 -8.910 1.00 96.31 93 GLU A CA 1
ATOM 684 C C . GLU A 1 93 ? 10.255 -1.139 -9.316 1.00 96.31 93 GLU A C 1
ATOM 686 O O . GLU A 1 93 ? 11.467 -0.919 -9.332 1.00 96.31 93 GLU A O 1
ATOM 691 N N . ASP A 1 94 ? 9.739 -2.315 -9.680 1.00 95.75 94 ASP A N 1
ATOM 692 C CA . ASP A 1 94 ? 10.510 -3.423 -10.256 1.00 95.75 94 ASP A CA 1
ATOM 693 C C . ASP A 1 94 ? 9.673 -4.165 -11.307 1.00 95.75 94 ASP A C 1
ATOM 695 O O . ASP A 1 94 ? 9.230 -5.306 -11.137 1.00 95.75 94 ASP A O 1
ATOM 699 N N . ARG A 1 95 ? 9.421 -3.472 -12.418 1.00 94.88 95 ARG A N 1
ATOM 700 C CA . ARG A 1 95 ? 8.610 -3.994 -13.520 1.00 94.88 95 ARG A CA 1
ATOM 701 C C . ARG A 1 95 ? 9.170 -5.291 -14.103 1.00 94.88 95 ARG A C 1
ATOM 703 O O . ARG A 1 95 ? 8.404 -6.190 -14.420 1.00 94.88 95 ARG A O 1
ATOM 710 N N . ALA A 1 96 ? 10.494 -5.416 -14.197 1.00 94.75 96 ALA A N 1
ATOM 711 C CA . ALA A 1 96 ? 11.131 -6.610 -14.744 1.00 94.75 96 ALA A CA 1
ATOM 712 C C . ALA A 1 96 ? 10.849 -7.855 -13.888 1.00 94.75 96 ALA A C 1
ATOM 714 O O . ALA A 1 96 ? 10.580 -8.930 -14.427 1.00 94.75 96 ALA A O 1
ATOM 715 N N . THR A 1 97 ? 10.887 -7.738 -12.559 1.00 94.88 97 THR A N 1
ATOM 716 C CA . THR A 1 97 ? 10.534 -8.854 -11.672 1.00 94.88 97 THR A CA 1
ATOM 717 C C . THR A 1 97 ? 9.037 -9.151 -11.699 1.00 94.88 97 THR A C 1
ATOM 719 O O . THR A 1 97 ? 8.670 -10.323 -11.783 1.00 94.88 97 THR A O 1
ATOM 722 N N . VAL A 1 98 ? 8.178 -8.124 -11.701 1.00 95.50 98 VAL A N 1
ATOM 723 C CA . VAL A 1 98 ? 6.716 -8.300 -11.799 1.00 95.50 98 VAL A CA 1
ATOM 724 C C . VAL A 1 98 ? 6.327 -9.005 -13.099 1.00 95.50 98 VAL A C 1
ATOM 726 O O . VAL A 1 98 ? 5.589 -9.986 -13.057 1.00 95.50 98 VAL A O 1
ATOM 729 N N . ASP A 1 99 ? 6.865 -8.573 -14.239 1.00 96.38 99 ASP A N 1
ATOM 730 C CA . ASP A 1 99 ? 6.558 -9.169 -15.542 1.00 96.38 99 ASP A CA 1
ATOM 731 C C . ASP A 1 99 ? 7.007 -10.638 -15.593 1.00 96.38 99 ASP A C 1
ATOM 733 O O . ASP A 1 99 ? 6.257 -11.505 -16.043 1.00 96.38 99 ASP A O 1
ATOM 737 N N . ARG A 1 100 ? 8.193 -10.960 -15.052 1.00 94.88 100 ARG A N 1
ATOM 738 C CA . ARG A 1 100 ? 8.649 -12.357 -14.935 1.00 94.88 100 ARG A CA 1
ATOM 739 C C . ARG A 1 100 ? 7.742 -13.199 -14.033 1.00 94.88 100 ARG A C 1
ATOM 741 O O . ARG A 1 100 ? 7.470 -14.345 -14.378 1.00 94.88 100 ARG A O 1
ATOM 748 N N . ALA A 1 101 ? 7.281 -12.657 -12.904 1.00 94.31 101 ALA A N 1
ATOM 749 C CA . ALA A 1 101 ? 6.356 -13.332 -11.987 1.00 94.31 101 ALA A CA 1
ATOM 750 C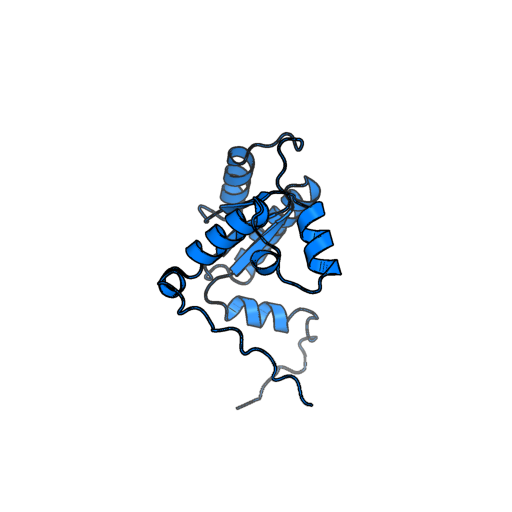 C . ALA A 1 101 ? 5.012 -13.641 -12.656 1.00 94.31 101 ALA A C 1
ATOM 752 O O . ALA A 1 101 ? 4.543 -14.779 -12.599 1.00 94.31 101 ALA A O 1
ATOM 753 N N . LEU A 1 102 ? 4.460 -12.668 -13.384 1.00 95.50 102 LEU A N 1
ATOM 754 C CA . LEU A 1 102 ? 3.233 -12.840 -14.159 1.00 95.50 102 LEU A CA 1
ATOM 755 C C . LEU A 1 102 ? 3.387 -13.906 -15.250 1.00 95.50 102 LEU A C 1
ATOM 757 O O . LEU A 1 102 ? 2.554 -14.804 -15.338 1.00 95.50 102 LEU A O 1
ATOM 761 N N . VAL A 1 103 ? 4.468 -13.855 -16.038 1.00 97.06 103 VAL A N 1
ATOM 762 C CA . VAL A 1 103 ? 4.744 -14.845 -17.098 1.00 97.06 103 VAL A CA 1
ATOM 763 C C . VAL A 1 103 ? 4.945 -16.248 -16.523 1.00 97.06 103 VAL A C 1
ATOM 765 O O . VAL A 1 103 ? 4.494 -17.226 -17.113 1.00 97.06 103 VAL A O 1
ATOM 768 N N . ALA A 1 104 ? 5.607 -16.360 -15.371 1.00 95.12 104 ALA A N 1
ATOM 769 C CA . ALA A 1 104 ? 5.839 -17.640 -14.712 1.00 95.12 104 ALA A CA 1
ATOM 770 C C . ALA A 1 104 ? 4.605 -18.181 -13.965 1.00 95.12 104 ALA A C 1
ATOM 772 O O . ALA A 1 104 ? 4.632 -19.337 -13.548 1.00 95.12 104 ALA A O 1
ATOM 773 N N . GLY A 1 105 ? 3.555 -17.372 -13.761 1.00 95.69 105 GLY A N 1
ATOM 774 C CA . GLY A 1 105 ? 2.405 -17.736 -12.927 1.00 95.69 105 GLY A CA 1
ATOM 775 C C . GLY A 1 105 ? 2.776 -17.944 -11.456 1.00 95.69 105 GLY A C 1
ATOM 776 O O . GLY A 1 105 ? 2.221 -18.823 -10.801 1.00 95.69 105 GLY A O 1
ATOM 777 N N . ARG A 1 106 ? 3.757 -17.184 -10.955 1.00 94.44 106 ARG A N 1
ATOM 778 C CA . ARG A 1 106 ? 4.314 -17.309 -9.598 1.00 94.44 106 ARG A CA 1
ATOM 779 C C . ARG A 1 106 ? 4.191 -15.992 -8.847 1.00 94.44 106 ARG A C 1
ATOM 781 O O . ARG A 1 106 ? 4.167 -14.925 -9.460 1.00 94.44 106 ARG A O 1
ATOM 788 N N . SER A 1 107 ? 4.147 -16.049 -7.521 1.00 90.19 107 SER A N 1
ATOM 789 C CA . SER A 1 107 ? 4.230 -14.838 -6.704 1.00 90.19 107 SER A CA 1
ATOM 790 C C . SER A 1 107 ? 5.634 -14.212 -6.776 1.00 90.19 107 SER A C 1
ATOM 792 O O . SER A 1 107 ? 6.618 -1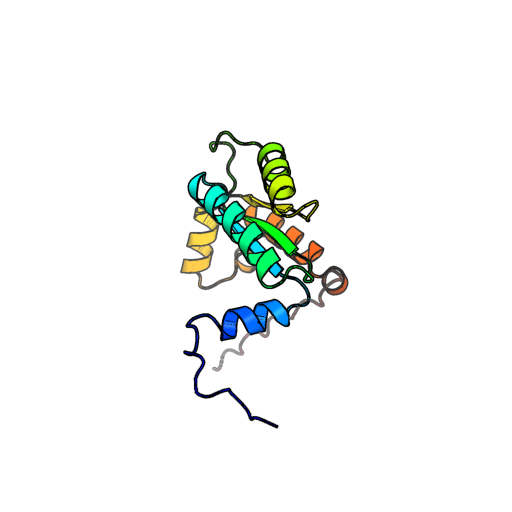4.860 -7.148 1.00 90.19 107 SER A O 1
ATOM 794 N N . LEU A 1 108 ? 5.750 -12.943 -6.368 1.00 88.81 108 LEU A N 1
ATOM 795 C CA . LEU A 1 108 ? 7.046 -12.258 -6.268 1.00 88.81 108 LEU A CA 1
ATOM 796 C C . LEU A 1 108 ? 8.010 -12.979 -5.314 1.00 88.81 108 LEU A C 1
ATOM 798 O O . LEU A 1 108 ? 9.194 -13.085 -5.616 1.00 88.81 108 LEU A O 1
ATOM 802 N N . THR A 1 109 ? 7.493 -13.508 -4.202 1.00 84.56 109 THR A N 1
ATOM 803 C CA . THR A 1 109 ? 8.282 -14.230 -3.189 1.00 84.56 109 THR A CA 1
ATOM 804 C C . THR A 1 109 ? 8.743 -15.605 -3.671 1.00 84.56 109 THR A C 1
ATOM 806 O O . THR A 1 109 ? 9.754 -16.126 -3.213 1.00 84.56 109 THR A O 1
ATOM 809 N N . GLU A 1 110 ? 8.039 -16.202 -4.631 1.00 86.94 110 GLU A N 1
ATOM 810 C CA . GLU A 1 110 ? 8.421 -17.479 -5.227 1.00 86.94 110 GLU A CA 1
ATOM 811 C C . GLU A 1 110 ? 9.507 -17.324 -6.302 1.00 86.94 110 GLU A C 1
ATOM 813 O O . GLU A 1 110 ? 10.337 -18.222 -6.477 1.00 86.94 110 GLU A O 1
ATOM 818 N N . LEU A 1 111 ? 9.500 -16.221 -7.057 1.00 83.31 111 LEU A N 1
ATOM 819 C CA . LEU A 1 111 ? 10.383 -16.042 -8.213 1.00 83.31 111 LEU A CA 1
ATOM 820 C C . LEU A 1 111 ? 11.868 -15.910 -7.821 1.00 83.31 111 LEU A C 1
ATOM 822 O O . LEU A 1 111 ? 12.732 -16.376 -8.567 1.00 83.31 111 LEU A O 1
ATOM 826 N N . GLY A 1 112 ? 12.160 -15.308 -6.666 1.00 79.69 112 GLY A N 1
ATOM 827 C CA . GLY A 1 112 ? 13.513 -15.117 -6.138 1.00 79.69 112 GLY A CA 1
ATOM 828 C C . GLY A 1 112 ? 13.710 -13.748 -5.485 1.00 79.69 112 GLY A C 1
ATOM 829 O O . GLY A 1 112 ? 12.765 -12.981 -5.311 1.00 79.69 112 GLY A O 1
ATOM 830 N N . GLU A 1 113 ? 14.955 -13.430 -5.134 1.00 86.81 113 GLU A N 1
ATOM 831 C CA . GLU A 1 113 ? 15.301 -12.181 -4.449 1.00 86.81 113 GLU A CA 1
ATOM 832 C C . GLU A 1 113 ? 15.166 -10.961 -5.376 1.00 86.81 113 GLU A C 1
ATOM 834 O O . GLU A 1 113 ? 15.687 -10.926 -6.493 1.00 86.81 113 GLU A O 1
ATOM 839 N N . SER A 1 114 ? 14.472 -9.930 -4.897 1.00 93.50 114 SER A N 1
ATOM 840 C CA . SER A 1 114 ? 14.390 -8.609 -5.526 1.00 93.50 114 SER A CA 1
ATOM 841 C C . SER A 1 114 ? 14.126 -7.557 -4.455 1.00 93.50 114 SER A C 1
ATOM 843 O O . SER A 1 114 ? 13.580 -7.873 -3.398 1.00 93.50 114 SER A O 1
ATOM 845 N N . ARG A 1 115 ? 14.456 -6.287 -4.729 1.00 93.44 115 ARG A N 1
ATOM 846 C CA . ARG A 1 115 ? 14.161 -5.197 -3.781 1.00 93.44 115 ARG A CA 1
ATOM 847 C C . ARG A 1 115 ? 12.666 -5.102 -3.485 1.00 93.44 115 ARG A C 1
ATOM 849 O O . ARG A 1 115 ? 12.291 -4.897 -2.338 1.00 93.44 115 ARG A O 1
ATOM 856 N N . LEU A 1 116 ? 11.826 -5.297 -4.504 1.00 95.69 116 LEU A N 1
ATOM 857 C CA . LEU A 1 116 ? 10.377 -5.315 -4.336 1.00 95.69 116 LEU A CA 1
ATOM 858 C C . LEU A 1 116 ? 9.918 -6.490 -3.461 1.00 95.69 116 LEU A C 1
ATOM 860 O O . LEU A 1 116 ? 9.097 -6.278 -2.574 1.00 95.69 116 LEU A O 1
ATOM 864 N N . ALA A 1 117 ? 10.462 -7.696 -3.659 1.00 93.94 117 ALA A N 1
ATOM 865 C CA . ALA A 1 117 ? 10.138 -8.850 -2.818 1.00 93.94 117 ALA A CA 1
ATOM 866 C C . ALA A 1 117 ? 10.537 -8.607 -1.355 1.00 93.94 117 ALA A C 1
ATOM 868 O O . ALA A 1 117 ? 9.715 -8.803 -0.467 1.00 93.94 117 ALA A O 1
ATOM 869 N N . THR A 1 118 ? 11.740 -8.081 -1.102 1.00 93.62 118 THR A N 1
ATOM 870 C CA . THR A 1 118 ? 12.194 -7.744 0.256 1.00 93.62 118 THR A CA 1
ATOM 871 C C . THR A 1 118 ? 11.314 -6.676 0.915 1.00 93.62 118 THR A C 1
ATOM 873 O O . THR A 1 118 ? 10.913 -6.841 2.064 1.00 93.62 118 THR A O 1
ATOM 876 N N . SER A 1 119 ? 10.964 -5.594 0.209 1.00 95.12 119 SER A N 1
ATOM 877 C CA . SER A 1 119 ? 10.053 -4.568 0.743 1.00 95.12 119 SER A CA 1
ATOM 878 C C . SER A 1 119 ? 8.644 -5.118 0.998 1.00 95.12 119 SER A C 1
ATOM 880 O O . SER A 1 119 ? 8.004 -4.750 1.981 1.00 95.12 119 SER A O 1
ATOM 882 N N . PHE A 1 120 ? 8.162 -6.030 0.151 1.00 93.69 120 PHE A N 1
ATOM 883 C CA . PHE A 1 120 ? 6.876 -6.696 0.351 1.00 93.69 120 PHE A CA 1
ATOM 884 C C . PHE A 1 120 ? 6.894 -7.639 1.565 1.00 93.69 120 PHE A C 1
ATOM 886 O O . PHE A 1 120 ? 5.944 -7.651 2.344 1.00 93.69 120 PHE A O 1
ATOM 893 N N . GLU A 1 121 ? 7.982 -8.382 1.780 1.00 92.12 121 GLU A N 1
ATOM 894 C CA . GLU A 1 121 ? 8.177 -9.212 2.978 1.00 92.12 121 GLU A CA 1
ATOM 895 C C . GLU A 1 121 ? 8.226 -8.371 4.260 1.00 92.12 121 GLU A C 1
ATOM 897 O O . GLU A 1 121 ? 7.644 -8.758 5.273 1.00 92.12 121 GLU A O 1
ATOM 902 N N . GLN A 1 122 ? 8.858 -7.194 4.218 1.00 92.88 122 GLN A N 1
ATOM 903 C CA . GLN A 1 122 ? 8.858 -6.249 5.340 1.00 92.88 122 GLN A CA 1
ATOM 904 C C . GLN A 1 122 ? 7.449 -5.732 5.650 1.00 92.88 122 GLN A C 1
ATOM 906 O O . GLN A 1 122 ? 7.053 -5.717 6.817 1.00 92.88 122 GLN A O 1
ATOM 911 N N . LEU A 1 123 ? 6.671 -5.373 4.622 1.00 94.75 123 LEU A N 1
ATOM 912 C CA . LEU A 1 123 ? 5.263 -5.002 4.778 1.00 94.75 123 LEU A CA 1
ATOM 913 C C . LEU A 1 123 ? 4.462 -6.151 5.409 1.00 94.75 123 LEU A C 1
ATOM 915 O O . LEU A 1 123 ? 3.757 -5.933 6.393 1.00 94.75 123 LEU A O 1
ATOM 919 N N . ALA A 1 124 ? 4.605 -7.372 4.886 1.00 93.25 124 ALA A N 1
ATOM 920 C CA . ALA A 1 124 ? 3.905 -8.548 5.396 1.00 93.25 124 ALA A CA 1
ATOM 921 C C . ALA A 1 124 ? 4.267 -8.844 6.861 1.00 93.25 124 ALA A C 1
ATOM 923 O O . ALA A 1 124 ? 3.378 -9.089 7.673 1.00 93.25 124 ALA A O 1
ATOM 924 N N . SER A 1 125 ? 5.548 -8.751 7.223 1.00 92.50 125 SER A N 1
ATOM 925 C CA . SER A 1 125 ? 6.019 -8.907 8.605 1.00 92.50 125 SER A CA 1
ATOM 926 C C . SER A 1 125 ? 5.435 -7.838 9.537 1.00 92.50 125 SER A C 1
ATOM 928 O O . SER A 1 125 ? 4.996 -8.140 10.645 1.00 92.50 125 SER A O 1
ATOM 930 N N . ALA A 1 126 ? 5.350 -6.590 9.068 1.00 92.81 126 ALA A N 1
ATOM 931 C CA . ALA A 1 126 ? 4.780 -5.487 9.836 1.00 92.81 126 ALA A CA 1
ATOM 932 C C . ALA A 1 126 ? 3.247 -5.558 9.984 1.00 92.81 126 ALA A C 1
ATOM 934 O O . ALA A 1 126 ? 2.705 -4.906 10.878 1.00 92.81 126 ALA A O 1
ATOM 935 N N . MET A 1 127 ? 2.554 -6.284 9.103 1.00 91.69 127 MET A N 1
ATOM 936 C CA . MET A 1 127 ? 1.110 -6.546 9.190 1.00 91.69 127 MET A CA 1
ATOM 937 C C . MET A 1 127 ? 0.798 -7.793 10.015 1.00 91.69 127 MET A C 1
ATOM 939 O O . MET A 1 127 ? -0.170 -7.819 10.767 1.00 91.69 127 MET A O 1
ATOM 943 N N . PHE A 1 128 ? 1.644 -8.819 9.921 1.00 90.50 128 PHE A N 1
ATOM 944 C CA . PHE A 1 128 ? 1.440 -10.098 10.594 1.00 90.50 128 PHE A CA 1
ATOM 945 C C . PHE A 1 128 ? 2.637 -10.470 11.485 1.00 90.50 128 PHE A C 1
ATOM 947 O O . PHE A 1 128 ? 3.307 -11.474 11.224 1.00 90.50 128 PHE A O 1
ATOM 954 N N . PRO A 1 129 ? 2.898 -9.731 12.585 1.00 82.00 129 PRO A N 1
ATOM 955 C CA . PRO A 1 129 ? 4.066 -9.973 13.437 1.00 82.00 129 PRO A CA 1
ATOM 956 C C . PRO A 1 129 ? 4.096 -11.390 14.026 1.00 82.00 129 PRO A C 1
ATOM 958 O O . PRO A 1 129 ? 5.154 -12.001 14.146 1.00 82.00 129 PRO A O 1
ATOM 961 N N . ALA A 1 130 ? 2.925 -11.947 14.354 1.00 75.31 130 ALA A N 1
ATOM 962 C CA . ALA A 1 130 ? 2.800 -13.305 14.885 1.00 75.31 130 ALA A CA 1
ATOM 963 C C . ALA A 1 130 ? 3.117 -14.396 13.843 1.00 75.31 130 ALA A C 1
ATOM 965 O O . ALA A 1 130 ? 3.558 -15.484 14.207 1.00 75.31 130 ALA A O 1
ATOM 966 N N . ALA A 1 131 ? 2.929 -14.108 12.550 1.00 66.44 131 ALA A N 1
ATOM 967 C CA . ALA A 1 131 ? 3.239 -15.028 11.456 1.00 66.44 131 ALA A CA 1
ATOM 968 C C . ALA A 1 131 ? 4.721 -14.987 11.038 1.00 66.44 131 ALA A C 1
ATOM 970 O O . ALA A 1 131 ? 5.169 -15.868 10.309 1.00 66.44 131 ALA A O 1
ATOM 971 N N . ALA A 1 132 ? 5.487 -13.995 11.512 1.00 58.28 132 ALA A N 1
ATOM 972 C CA . ALA A 1 132 ? 6.929 -13.890 11.290 1.00 58.28 132 ALA A CA 1
ATOM 973 C C . ALA A 1 132 ? 7.754 -14.863 12.161 1.00 58.28 132 ALA A C 1
ATOM 975 O O . ALA A 1 132 ? 8.961 -15.010 11.950 1.00 58.28 132 ALA A O 1
ATOM 976 N N . ALA A 1 133 ? 7.124 -15.567 13.113 1.00 53.44 133 ALA A N 1
ATOM 977 C CA . ALA A 1 133 ? 7.714 -16.762 13.713 1.00 53.44 133 ALA A CA 1
ATOM 978 C C . ALA A 1 133 ? 8.010 -17.783 12.596 1.00 53.44 133 ALA A C 1
ATOM 980 O O . ALA A 1 133 ? 7.202 -17.903 11.677 1.00 53.44 133 ALA A O 1
ATOM 981 N N . PRO A 1 134 ? 9.150 -18.502 12.619 1.00 45.75 134 PRO A N 1
ATOM 982 C CA . PRO A 1 134 ? 9.626 -19.259 11.466 1.00 45.75 134 PRO A CA 1
ATOM 983 C C . PRO A 1 134 ? 8.553 -20.230 10.973 1.00 45.75 134 PRO A C 1
ATOM 985 O O . PRO A 1 134 ? 8.291 -21.260 11.597 1.00 45.75 134 PRO A O 1
ATOM 988 N N . ALA A 1 135 ? 7.938 -19.890 9.838 1.00 54.53 135 ALA A N 1
ATOM 989 C CA . ALA A 1 135 ? 6.985 -20.745 9.165 1.00 54.53 135 ALA A CA 1
ATOM 990 C C . ALA A 1 135 ? 7.692 -22.072 8.884 1.00 54.53 135 ALA A C 1
ATOM 992 O O . ALA A 1 135 ? 8.698 -22.121 8.166 1.00 54.53 135 ALA A O 1
ATOM 993 N N . HIS A 1 136 ? 7.199 -23.152 9.495 1.00 47.50 136 HIS A N 1
ATOM 994 C CA . HIS A 1 136 ? 7.634 -24.502 9.175 1.00 47.50 136 HIS A CA 1
ATOM 995 C C . HIS A 1 136 ? 7.613 -24.640 7.656 1.00 47.50 136 HIS A C 1
ATOM 997 O O . HIS A 1 136 ? 6.540 -24.582 7.058 1.00 47.50 136 HIS A O 1
ATOM 1003 N N . ARG A 1 137 ? 8.802 -24.771 7.045 1.00 48.69 137 ARG A N 1
ATOM 1004 C CA . ARG A 1 137 ? 8.976 -24.941 5.599 1.00 48.69 137 ARG A CA 1
ATOM 1005 C C . ARG A 1 137 ? 7.918 -25.916 5.108 1.00 48.69 137 ARG A C 1
ATOM 1007 O O . ARG A 1 137 ? 8.006 -27.109 5.413 1.00 48.69 137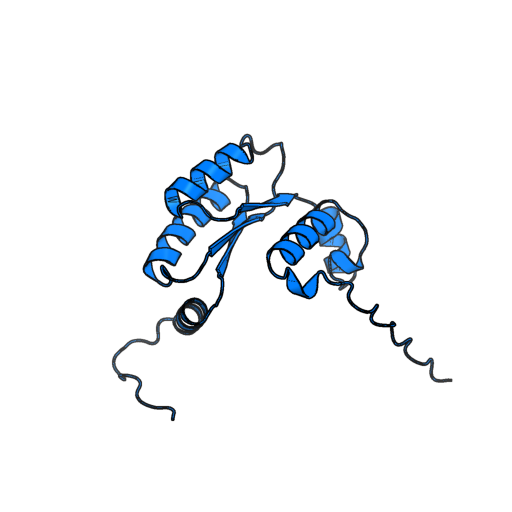 ARG A O 1
ATOM 1014 N N . LEU A 1 138 ? 6.924 -25.407 4.381 1.00 50.44 138 LEU A N 1
ATOM 1015 C CA . LEU A 1 138 ? 5.948 -26.238 3.700 1.00 50.44 138 LEU A CA 1
ATOM 1016 C C . LEU A 1 138 ? 6.761 -27.088 2.729 1.00 50.44 138 LEU A C 1
ATOM 1018 O O . LEU A 1 138 ? 7.243 -26.605 1.705 1.00 50.44 138 LEU A O 1
ATOM 1022 N N . ARG A 1 139 ? 7.028 -28.339 3.124 1.00 49.94 139 ARG A N 1
ATOM 1023 C CA . ARG A 1 139 ? 7.717 -29.318 2.288 1.00 49.94 139 ARG A CA 1
ATOM 1024 C C . ARG A 1 139 ? 6.944 -29.357 0.984 1.00 49.94 139 ARG A C 1
ATOM 1026 O O . ARG A 1 139 ? 5.777 -29.751 0.993 1.00 49.94 139 ARG A O 1
ATOM 1033 N N . SER A 1 140 ? 7.576 -28.942 -0.114 1.00 52.97 140 SER A N 1
ATOM 1034 C CA . SER A 1 140 ? 6.962 -29.099 -1.422 1.00 52.97 140 SER A CA 1
ATOM 1035 C C . SER A 1 140 ? 6.638 -30.582 -1.577 1.00 52.97 140 SER A C 1
ATOM 1037 O O . SER A 1 140 ? 7.506 -31.459 -1.503 1.00 52.97 140 SER A O 1
ATOM 1039 N N . ARG A 1 141 ? 5.345 -30.893 -1.677 1.00 54.44 141 ARG A N 1
ATOM 1040 C CA . ARG A 1 141 ? 4.916 -32.233 -2.047 1.00 54.44 141 ARG A CA 1
ATOM 1041 C C . ARG A 1 141 ? 5.320 -32.362 -3.506 1.00 54.44 141 ARG A C 1
ATOM 1043 O O . ARG A 1 141 ? 4.636 -31.838 -4.378 1.00 54.44 141 ARG A O 1
ATOM 1050 N N . ARG A 1 142 ? 6.474 -32.987 -3.764 1.00 51.91 142 ARG A N 1
ATOM 1051 C CA . ARG A 1 142 ? 6.814 -33.462 -5.107 1.00 51.91 142 ARG A CA 1
ATOM 1052 C C . ARG A 1 142 ? 5.613 -34.268 -5.590 1.00 51.91 142 ARG A C 1
ATOM 1054 O O . ARG A 1 142 ? 5.274 -35.277 -4.972 1.00 51.91 142 ARG A O 1
ATOM 1061 N N . ALA A 1 143 ? 4.950 -33.779 -6.634 1.00 56.22 143 ALA A N 1
ATOM 1062 C CA . ALA A 1 143 ? 3.958 -34.551 -7.354 1.00 56.22 143 ALA A CA 1
ATOM 1063 C C . ALA A 1 143 ? 4.633 -35.863 -7.769 1.00 56.22 143 ALA A C 1
ATOM 1065 O O . ALA A 1 143 ? 5.698 -35.845 -8.388 1.00 56.22 143 ALA A O 1
ATOM 1066 N N . GLY A 1 144 ? 4.072 -36.988 -7.328 1.00 50.06 144 GLY A N 1
ATOM 1067 C CA . GLY A 1 144 ? 4.557 -38.300 -7.724 1.00 50.06 144 GLY A CA 1
ATOM 1068 C C . GLY A 1 144 ? 4.443 -38.419 -9.235 1.00 50.06 144 GLY A C 1
ATOM 1069 O O . GLY A 1 144 ? 3.351 -38.300 -9.784 1.00 50.06 144 GLY A O 1
ATOM 1070 N N . THR A 1 145 ? 5.570 -38.631 -9.904 1.00 50.66 145 THR A N 1
ATOM 1071 C CA . THR A 1 145 ? 5.594 -39.094 -11.286 1.00 50.66 145 THR A CA 1
ATOM 1072 C C . THR A 1 145 ? 4.919 -40.463 -11.328 1.00 50.66 145 THR A C 1
ATOM 1074 O O . THR A 1 145 ? 5.439 -41.443 -10.792 1.00 50.66 145 THR A O 1
ATOM 1077 N N . ALA A 1 146 ? 3.719 -40.512 -11.906 1.00 48.50 146 ALA A N 1
ATOM 1078 C CA . ALA A 1 146 ? 3.120 -41.758 -12.357 1.00 48.50 146 ALA A CA 1
ATOM 1079 C C . ALA A 1 146 ? 3.940 -42.305 -13.541 1.00 48.50 146 ALA A C 1
ATOM 1081 O O . ALA A 1 146 ? 4.540 -41.529 -14.282 1.00 48.50 146 ALA A O 1
ATOM 1082 N N . ARG A 1 147 ? 3.999 -43.638 -13.598 1.00 45.88 147 ARG A N 1
ATOM 1083 C CA . ARG A 1 147 ? 4.907 -44.499 -14.374 1.00 45.88 147 ARG A CA 1
ATOM 1084 C C . ARG A 1 147 ? 5.006 -44.202 -15.862 1.00 45.88 147 ARG A C 1
ATOM 1086 O O . ARG A 1 147 ? 3.954 -43.906 -16.464 1.00 45.88 147 ARG A O 1
#

Mean predicted aligned error: 9.33 Å

Secondary structure (DSSP, 8-state):
------TTS---TTHHHHHHHHT-SSEEEEEESSHHHHHHHHHHHHHHHHHHTTS-EEEEEEEE-GGGS--HHHHHHHHHHHHSS--EEEEE--HHHHHHHHHHT--HHHH---HHHHHHHHHHHHH-GGGGS--------------

Solvent-accessible surface area (backbone atoms only — not comparable to full-atom values): 8887 Å² total; per-residue (Å²): 138,89,83,84,77,71,89,81,61,77,83,55,94,56,48,72,57,51,54,51,51,60,71,35,82,59,45,79,47,76,25,36,58,48,73,72,28,44,59,46,36,50,51,50,39,46,52,42,44,78,72,31,62,86,41,49,58,34,39,35,35,31,59,35,56,86,88,72,81,64,53,74,65,59,52,49,55,53,47,34,76,47,65,42,95,54,60,75,43,70,29,49,61,48,65,71,59,52,53,49,15,61,76,68,74,43,54,58,77,72,72,47,94,44,73,41,34,54,41,48,51,51,51,49,38,75,74,37,62,82,65,63,52,83,70,76,76,76,72,78,76,74,76,77,81,75,132

Foldseek 3Di:
DDDDDPPPDPPDPCVVVLVVLQPDQEAEQEFEPAPVRLVVSLVVLQVSCVRNVPHAYEYEHEQDDPPRPDDPVNSQVSCCVRNNNHHYAYAHDDVVLVVVCVVVVHDSCVSDDDSRNVSVVVVVCVVCVVVPPPDPPPPPPPDDDDD

Nearest PDB structures (foldseek):
  8afd-assembly2_B  TM=6.213E-01  e=2.667E-03  Homo sapiens
  9ayr-assembly1_C  TM=5.997E-01  e=1.985E-01  Saccharomyces cerevisiae
  6llg-assembly1_A  TM=6.598E-01  e=1.282E+00  Fagopyrum esculentum
  8ovt-assembly2_B  TM=4.267E-01  e=4.582E-01  Yersinia enterocolitica
  6llz-assembly2_B  TM=5.792E-01  e=1.555E+00  Fagopyrum esculentum

Radius of gyration: 19.67 Å; Cα contacts (8 Å, |Δi|>4): 140; chains: 1; bounding box: 52×60×32 Å

Sequence (147 aa):
GFGLEDADLPLARDRMTLDALEAADEVVVVGSAEPSGLARLARGLVQLRDVAGGTPARVVVNRMRSTLGWSERDIVGMVEGYAGPVPVHFLPEDRATVDRALVAGRSLTELGESRLATSFEQLASAMFPAAAAPAHRLRSRRAGTAR